Protein AF-A0A9W9YS75-F1 (afdb_monomer_lite)

InterPro domains:
  IPR037895 NudC domain-containing protein 1 [PTHR21664] (7-142)

Structure (mmCIF, N/CA/C/O backbone):
data_AF-A0A9W9YS75-F1
#
_entry.id   AF-A0A9W9YS75-F1
#
loop_
_atom_site.group_PDB
_atom_site.id
_atom_site.type_symbol
_atom_site.label_atom_id
_atom_site.label_alt_id
_atom_site.label_comp_id
_atom_site.label_asym_id
_atom_site.label_entity_id
_atom_site.label_seq_id
_atom_site.pdbx_PDB_ins_code
_atom_site.Cartn_x
_atom_site.Cartn_y
_atom_site.Cartn_z
_atom_site.occupancy
_atom_site.B_iso_or_equiv
_atom_site.auth_seq_id
_atom_site.auth_comp_id
_atom_site.auth_asym_id
_atom_site.auth_atom_id
_atom_site.pdbx_PDB_model_num
ATOM 1 N N . MET A 1 1 ? -6.766 59.247 21.281 1.00 36.81 1 MET A N 1
ATOM 2 C CA . MET A 1 1 ? -7.532 58.001 21.070 1.00 36.81 1 MET A CA 1
ATOM 3 C C . MET A 1 1 ? -7.092 57.424 19.741 1.00 36.81 1 MET A C 1
ATOM 5 O O . MET A 1 1 ? -7.354 58.043 18.723 1.00 36.81 1 MET A O 1
ATOM 9 N N . VAL A 1 2 ? -6.352 56.317 19.760 1.00 35.25 2 VAL A N 1
ATOM 10 C CA . VAL A 1 2 ? -6.064 55.507 18.571 1.00 35.25 2 VAL A CA 1
ATOM 11 C C . VAL A 1 2 ? -6.487 54.095 18.954 1.00 35.25 2 VAL A C 1
ATOM 13 O O . VAL A 1 2 ? -5.903 53.509 19.864 1.00 35.25 2 VAL A O 1
ATOM 16 N N . GLU A 1 3 ? -7.571 53.612 18.351 1.00 45.50 3 GLU A N 1
ATOM 17 C CA . GLU A 1 3 ? -8.022 52.227 18.484 1.00 45.50 3 GLU A CA 1
ATOM 18 C C . GLU A 1 3 ? -6.974 51.311 17.852 1.00 45.50 3 GLU A C 1
ATOM 20 O O . GLU A 1 3 ? -6.734 51.359 16.648 1.00 45.50 3 GLU A O 1
ATOM 25 N N . GLN A 1 4 ? -6.333 50.476 18.669 1.00 43.22 4 GLN A N 1
ATOM 26 C CA . GLN A 1 4 ? -5.579 49.336 18.162 1.00 43.22 4 GLN A CA 1
ATOM 27 C C . GLN A 1 4 ? -6.573 48.232 17.807 1.00 43.22 4 GLN A C 1
ATOM 29 O O . GLN A 1 4 ? -7.157 47.587 18.680 1.00 43.22 4 GLN A O 1
ATOM 34 N N . SER A 1 5 ? -6.757 48.018 16.507 1.00 49.72 5 SER A N 1
ATOM 35 C CA . SER A 1 5 ? -7.401 46.835 15.954 1.00 49.72 5 SER A CA 1
ATOM 36 C C . SER A 1 5 ? -6.658 45.585 16.435 1.00 49.72 5 SER A C 1
ATOM 38 O O . SER A 1 5 ? -5.498 45.353 16.101 1.00 49.72 5 SER A O 1
ATOM 40 N N . ARG A 1 6 ? -7.331 44.764 17.249 1.00 48.53 6 ARG A N 1
ATOM 41 C CA . ARG A 1 6 ? -6.864 43.420 17.611 1.00 48.53 6 ARG A CA 1
ATOM 42 C C . ARG A 1 6 ? -6.903 42.542 16.360 1.00 48.53 6 ARG A C 1
ATOM 44 O O . ARG A 1 6 ? -7.938 41.951 16.052 1.00 48.53 6 ARG A O 1
ATOM 51 N N . GLU A 1 7 ? -5.778 42.422 15.664 1.00 53.53 7 GLU A N 1
ATOM 52 C CA . GLU A 1 7 ? -5.549 41.288 14.772 1.00 53.53 7 GLU A CA 1
ATOM 53 C C . GLU A 1 7 ? -5.578 40.018 15.621 1.00 53.53 7 GLU A C 1
ATOM 55 O O . GLU A 1 7 ? -4.695 39.740 16.436 1.00 53.53 7 GLU A O 1
ATOM 60 N N . ARG A 1 8 ? -6.668 39.264 15.484 1.00 48.56 8 ARG A N 1
ATOM 61 C CA . ARG A 1 8 ? -6.850 37.981 16.146 1.00 48.56 8 ARG A CA 1
ATOM 62 C C . ARG A 1 8 ? -5.960 36.978 15.415 1.00 48.56 8 ARG A C 1
ATOM 64 O O . ARG A 1 8 ? -6.400 36.311 14.486 1.00 48.56 8 ARG A O 1
ATOM 71 N N . LYS A 1 9 ? -4.681 36.927 15.793 1.00 49.59 9 LYS A N 1
ATOM 72 C CA . LYS A 1 9 ? -3.738 35.919 15.308 1.00 49.59 9 LYS A CA 1
ATOM 73 C C . LYS A 1 9 ? -4.249 34.564 15.799 1.00 49.59 9 LYS A C 1
ATOM 75 O O . LYS A 1 9 ? -4.063 34.224 16.963 1.00 49.59 9 LYS A O 1
ATOM 80 N N . MET A 1 10 ? -4.983 33.849 14.947 1.00 47.12 10 MET A N 1
ATOM 81 C CA . MET A 1 10 ? -5.387 32.474 15.220 1.00 47.12 10 MET A CA 1
ATOM 82 C C . MET A 1 10 ? -4.113 31.635 15.213 1.00 47.12 10 MET A C 1
ATOM 84 O O . MET A 1 10 ? -3.587 31.283 14.161 1.00 47.12 10 MET A O 1
ATOM 88 N N . SER A 1 11 ? -3.550 31.412 16.395 1.00 49.22 11 SER A N 1
ATOM 89 C CA . SER A 1 11 ? -2.529 30.398 16.592 1.00 49.22 11 SER A CA 1
ATOM 90 C C . SER A 1 11 ? -3.247 29.056 16.599 1.00 49.22 11 SER A C 1
ATOM 92 O O . SER A 1 11 ? -3.812 28.679 17.624 1.00 49.22 11 SER A O 1
ATOM 94 N N . PHE A 1 12 ? -3.271 28.370 15.460 1.00 49.72 12 PHE A N 1
ATOM 95 C CA . PHE A 1 12 ? -3.632 26.957 15.443 1.00 49.72 12 PHE A CA 1
ATOM 96 C C . PHE A 1 12 ? -2.561 26.218 16.244 1.00 49.72 12 PHE A C 1
ATOM 98 O O . PHE A 1 12 ? -1.370 26.297 15.933 1.00 49.72 12 PHE A O 1
ATOM 105 N N . SER A 1 13 ? -2.971 25.623 17.361 1.00 55.59 13 SER A N 1
ATOM 106 C CA . SER A 1 13 ? -2.084 24.804 18.177 1.00 55.59 13 SER A CA 1
ATOM 107 C C . SER A 1 13 ? -1.847 23.500 17.429 1.00 55.59 13 SER A C 1
ATOM 109 O O . SER A 1 13 ? -2.808 22.870 16.999 1.00 55.59 13 SER A O 1
ATOM 11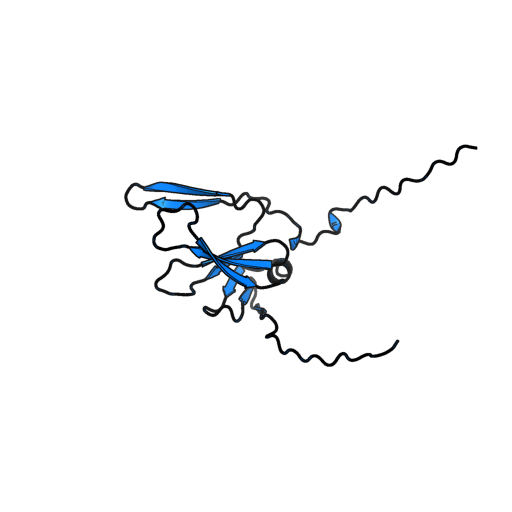1 N N . ASN A 1 14 ? -0.597 23.040 17.334 1.00 55.44 14 ASN A N 1
ATOM 112 C CA . ASN A 1 14 ? -0.306 21.716 16.771 1.00 55.44 14 ASN A CA 1
ATOM 113 C C . ASN A 1 14 ? -0.995 20.563 17.539 1.00 55.44 14 ASN A C 1
ATOM 115 O O . ASN A 1 14 ? -0.968 19.427 17.088 1.00 55.44 14 ASN A O 1
ATOM 119 N N . GLN A 1 15 ? -1.601 20.847 18.696 1.00 54.53 15 GLN A N 1
ATOM 120 C CA . GLN A 1 15 ? -2.391 19.902 19.487 1.00 54.53 15 GLN A CA 1
ATOM 121 C C . GLN A 1 15 ? -3.794 19.628 18.920 1.00 54.53 15 GLN A C 1
ATOM 123 O O . GLN A 1 15 ? -4.463 18.734 19.425 1.00 54.53 15 GLN A O 1
ATOM 128 N N . GLU A 1 16 ? -4.260 20.393 17.927 1.00 58.81 16 GLU A N 1
ATOM 129 C CA . GLU A 1 16 ? -5.559 20.167 17.269 1.00 58.81 16 GLU A CA 1
ATOM 130 C C . GLU A 1 16 ? -5.468 19.206 16.072 1.00 58.81 16 GLU A C 1
ATOM 132 O O . GLU A 1 16 ? -6.502 18.810 15.542 1.00 58.81 16 GLU A O 1
ATOM 137 N N . PHE A 1 17 ? -4.255 18.832 15.652 1.00 59.47 17 PHE A N 1
ATOM 138 C CA . PHE A 1 17 ? -4.030 17.907 14.544 1.00 59.47 17 PHE A CA 1
ATOM 139 C C . PHE A 1 17 ? -4.132 16.462 15.022 1.00 59.47 17 PHE A C 1
ATOM 141 O O . PHE A 1 17 ? -3.526 16.076 16.026 1.00 59.47 17 PHE A O 1
ATOM 148 N N . GLU A 1 18 ? -4.899 15.660 14.295 1.00 63.31 18 GLU A N 1
ATOM 149 C CA . GLU A 1 18 ? -4.987 14.234 14.564 1.00 63.31 18 GLU A CA 1
ATOM 150 C C . GLU A 1 18 ? -3.719 13.524 14.072 1.00 63.31 18 GLU A C 1
ATOM 152 O O . GLU A 1 18 ? -2.956 14.049 13.263 1.00 63.31 18 GLU A O 1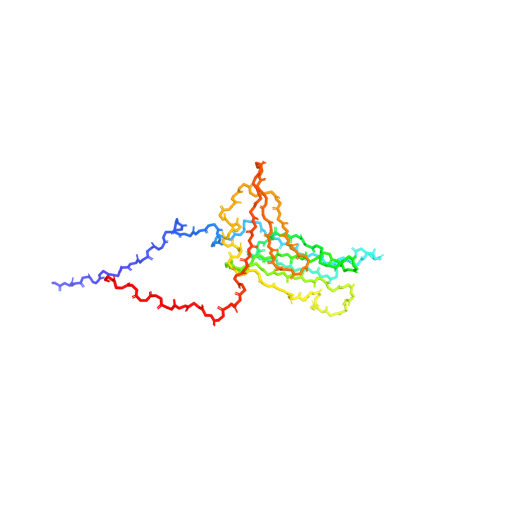
ATOM 157 N N . GLU A 1 19 ? -3.473 12.297 14.534 1.00 67.88 19 GLU A N 1
ATOM 158 C CA . GLU A 1 19 ? -2.308 11.512 14.096 1.00 67.88 19 GLU A CA 1
ATOM 159 C C . GLU A 1 19 ? -2.306 11.274 12.578 1.00 67.88 19 GLU A C 1
ATOM 161 O O . GLU A 1 19 ? -1.252 11.088 11.971 1.00 67.88 19 GLU A O 1
ATOM 166 N N . CYS A 1 20 ? -3.472 1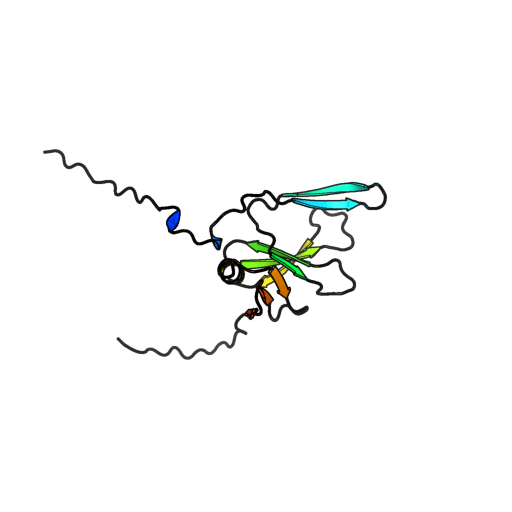1.348 11.928 1.00 63.31 20 CYS A N 1
ATOM 167 C CA . CYS A 1 20 ? -3.512 11.364 10.482 1.00 63.31 20 CYS A CA 1
ATOM 168 C C . CYS A 1 20 ? -2.879 12.657 9.907 1.00 63.31 20 CYS A C 1
ATOM 170 O O . CYS A 1 20 ? -2.104 12.610 8.958 1.00 63.31 20 CYS A O 1
ATOM 172 N N . ASP A 1 21 ? -3.064 13.825 10.490 1.00 66.81 21 ASP A N 1
ATOM 173 C CA . ASP A 1 21 ? -2.473 15.053 9.941 1.00 66.81 21 ASP A CA 1
ATOM 174 C C . ASP A 1 21 ? -0.950 15.144 10.155 1.00 66.81 21 ASP A C 1
ATOM 176 O O . ASP A 1 21 ? -0.272 15.977 9.547 1.00 66.81 21 ASP A O 1
ATOM 180 N N . ALA A 1 22 ? -0.396 14.278 11.009 1.00 69.56 22 ALA A N 1
ATOM 181 C CA . ALA A 1 22 ? 1.032 14.211 11.262 1.00 69.56 22 ALA A CA 1
ATOM 182 C C . ALA A 1 22 ? 1.806 13.651 10.057 1.00 69.56 22 ALA A C 1
ATOM 184 O O . ALA A 1 22 ? 1.444 12.643 9.440 1.00 69.56 22 ALA A O 1
ATOM 185 N N . PHE A 1 23 ? 2.930 14.297 9.754 1.00 68.88 23 PHE A N 1
ATOM 186 C CA . PHE A 1 23 ? 3.896 13.795 8.788 1.00 68.88 23 PHE A CA 1
ATOM 187 C C . PHE A 1 23 ? 4.728 12.659 9.402 1.00 68.88 23 PHE A C 1
ATOM 189 O O . PHE A 1 23 ? 5.122 12.774 10.564 1.00 68.88 23 PHE A O 1
ATOM 196 N N . PRO A 1 24 ? 5.039 11.589 8.645 1.00 71.44 24 PRO A N 1
ATOM 197 C CA . PRO A 1 24 ? 6.025 10.601 9.068 1.00 71.44 24 PRO A CA 1
ATOM 198 C C . PRO A 1 24 ? 7.352 11.279 9.438 1.00 71.44 24 PRO A C 1
ATOM 200 O O . PRO A 1 24 ? 7.822 12.155 8.711 1.00 71.44 24 PRO A O 1
ATOM 203 N N . GLU A 1 25 ? 7.956 10.874 10.559 1.00 71.38 25 GLU A N 1
ATOM 204 C CA . GLU A 1 25 ? 9.280 11.370 10.970 1.00 71.38 25 GLU A CA 1
ATOM 205 C C . GLU A 1 25 ? 10.391 10.848 10.040 1.00 71.38 25 GLU A C 1
ATOM 207 O O . GLU A 1 25 ? 11.374 11.546 9.782 1.00 71.38 25 GLU A O 1
ATOM 212 N N . ASP A 1 26 ? 10.194 9.645 9.492 1.00 78.12 26 ASP A N 1
ATOM 213 C CA . ASP A 1 26 ? 11.110 8.989 8.566 1.00 78.12 26 ASP A CA 1
ATOM 214 C C . ASP A 1 26 ? 10.744 9.262 7.102 1.00 78.12 26 ASP A C 1
ATOM 216 O O . ASP A 1 26 ? 9.580 9.226 6.700 1.00 78.12 26 ASP A O 1
ATOM 220 N N . ILE A 1 27 ? 11.766 9.470 6.267 1.00 83.00 27 ILE A N 1
ATOM 221 C CA . ILE A 1 27 ? 11.593 9.552 4.814 1.00 83.00 27 ILE A CA 1
ATOM 222 C C . ILE A 1 27 ? 11.711 8.149 4.225 1.00 83.00 27 ILE A C 1
ATOM 224 O O . ILE A 1 27 ? 12.806 7.587 4.121 1.00 83.00 27 ILE A O 1
ATOM 228 N N . GLU A 1 28 ? 10.585 7.612 3.774 1.00 88.75 28 GLU A N 1
ATOM 229 C CA . GLU A 1 28 ? 10.532 6.316 3.111 1.00 88.75 28 GLU A CA 1
ATOM 230 C C . GLU A 1 28 ? 10.816 6.441 1.606 1.00 88.75 28 GLU A C 1
ATOM 232 O O . GLU A 1 28 ? 10.417 7.396 0.929 1.00 88.75 28 GLU A O 1
ATOM 237 N N . TYR A 1 29 ? 11.509 5.442 1.060 1.00 91.12 29 TYR A N 1
ATOM 238 C CA . TYR A 1 29 ? 11.812 5.351 -0.364 1.00 91.12 29 TYR A CA 1
ATOM 239 C C . TYR A 1 29 ? 11.414 3.987 -0.909 1.00 91.12 29 TYR A C 1
ATOM 241 O O . TYR A 1 29 ? 11.690 2.957 -0.296 1.00 91.12 29 TYR A O 1
ATOM 249 N N . ILE A 1 30 ? 10.862 3.979 -2.120 1.00 91.31 30 ILE A N 1
ATOM 250 C CA . ILE A 1 30 ? 10.673 2.760 -2.900 1.00 91.31 30 ILE A CA 1
ATOM 251 C C . ILE A 1 30 ? 11.777 2.675 -3.948 1.00 91.31 30 ILE A C 1
ATOM 253 O O . ILE A 1 30 ? 11.995 3.610 -4.725 1.00 91.31 30 ILE A O 1
ATOM 257 N N . PHE A 1 31 ? 12.446 1.527 -3.993 1.00 90.94 31 PHE A N 1
ATOM 258 C CA . PHE A 1 31 ? 13.468 1.219 -4.984 1.00 90.94 31 PHE A CA 1
ATOM 259 C C . PHE A 1 31 ? 12.997 0.098 -5.904 1.00 90.94 31 PHE A C 1
ATOM 261 O O . PHE A 1 31 ? 12.441 -0.901 -5.447 1.00 90.94 31 PHE A O 1
ATOM 268 N N . ARG A 1 32 ? 13.280 0.235 -7.202 1.00 88.00 32 ARG A N 1
ATOM 269 C CA . ARG A 1 32 ? 13.174 -0.865 -8.165 1.00 88.00 32 ARG A CA 1
ATOM 270 C C . ARG A 1 32 ? 14.571 -1.318 -8.557 1.00 88.00 32 ARG A C 1
ATOM 272 O O . ARG A 1 32 ? 15.331 -0.544 -9.138 1.00 88.00 32 ARG A O 1
ATOM 279 N N . LEU A 1 33 ? 14.873 -2.577 -8.274 1.00 88.31 33 LEU A N 1
ATOM 280 C CA . LEU A 1 33 ? 16.160 -3.197 -8.569 1.00 88.31 33 LEU A CA 1
ATOM 281 C C . LEU A 1 33 ? 16.042 -4.067 -9.823 1.00 88.31 33 LEU A C 1
ATOM 283 O O . LEU A 1 33 ? 15.099 -4.853 -9.939 1.00 88.31 33 LEU A O 1
ATOM 287 N N . ASP A 1 34 ? 16.989 -3.940 -10.748 1.00 86.38 34 ASP A N 1
ATOM 288 C CA . ASP A 1 34 ? 17.207 -4.959 -11.773 1.00 86.38 34 ASP A CA 1
ATOM 289 C C . ASP A 1 34 ? 18.030 -6.092 -11.151 1.00 86.38 34 ASP A C 1
ATOM 291 O O . ASP A 1 34 ? 19.151 -5.913 -10.682 1.00 86.38 34 ASP A O 1
ATOM 295 N N . VAL A 1 35 ? 17.434 -7.282 -11.103 1.00 85.88 35 VAL A N 1
ATOM 296 C CA . VAL A 1 35 ? 18.015 -8.453 -10.437 1.00 85.88 35 VAL A CA 1
ATOM 297 C C . VAL A 1 35 ? 19.233 -9.000 -11.190 1.00 85.88 35 VAL A C 1
ATOM 299 O O . VAL A 1 35 ? 20.082 -9.647 -10.581 1.00 85.88 35 VAL A O 1
ATOM 302 N N . LYS A 1 36 ? 19.347 -8.764 -12.504 1.00 90.44 36 LYS A N 1
ATOM 303 C CA . LYS A 1 36 ? 20.436 -9.316 -13.323 1.00 90.44 36 LYS A CA 1
ATOM 304 C C . LYS A 1 36 ? 21.754 -8.595 -13.085 1.00 90.44 36 LYS A C 1
ATOM 306 O O . LYS A 1 36 ? 22.791 -9.250 -13.036 1.00 90.44 36 LYS A O 1
ATOM 311 N N . ASN A 1 37 ? 21.718 -7.269 -12.981 1.00 92.31 37 ASN A N 1
ATOM 312 C CA . ASN A 1 37 ? 22.910 -6.438 -12.798 1.00 92.31 37 ASN A CA 1
ATOM 313 C C . ASN A 1 37 ? 23.021 -5.838 -11.382 1.00 92.31 37 ASN A C 1
ATOM 315 O O . ASN A 1 37 ? 24.080 -5.326 -11.031 1.00 92.31 37 ASN A O 1
ATOM 319 N N . GLY A 1 38 ? 21.971 -5.933 -10.559 1.00 89.88 38 GLY A N 1
ATOM 320 C CA . GLY A 1 38 ? 21.928 -5.385 -9.202 1.00 89.88 38 GLY A CA 1
ATOM 321 C C . GLY A 1 38 ? 21.718 -3.870 -9.146 1.00 89.88 38 GLY A C 1
ATOM 322 O O . GLY A 1 38 ? 21.876 -3.274 -8.080 1.00 89.88 38 GLY A O 1
ATOM 323 N N . GLU A 1 39 ? 21.386 -3.225 -10.265 1.00 92.12 39 GLU A N 1
ATOM 324 C CA . GLU A 1 39 ? 21.279 -1.770 -10.336 1.00 92.12 39 GLU A CA 1
ATOM 325 C C . GLU A 1 39 ? 19.912 -1.258 -9.871 1.00 92.12 39 GLU A C 1
ATOM 32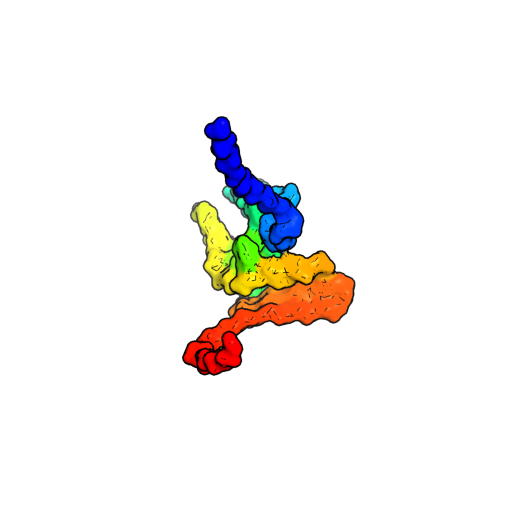7 O O . GLU A 1 39 ? 18.858 -1.850 -10.122 1.00 92.12 39 GLU A O 1
ATOM 332 N N . VAL A 1 40 ? 19.921 -0.090 -9.224 1.00 90.62 40 VAL A N 1
ATOM 333 C CA . VAL A 1 40 ? 18.701 0.668 -8.935 1.00 90.62 40 VAL A CA 1
ATOM 334 C C . VAL A 1 40 ? 18.236 1.331 -10.226 1.00 90.62 40 VAL A C 1
ATOM 336 O O . VAL A 1 40 ? 18.809 2.321 -10.670 1.00 90.62 40 VAL A O 1
ATOM 339 N N . THR A 1 41 ? 17.163 0.806 -10.807 1.00 87.56 41 THR A N 1
ATOM 340 C CA . THR A 1 41 ? 16.547 1.380 -12.012 1.00 87.56 41 THR A CA 1
ATOM 341 C C . THR A 1 41 ? 15.669 2.583 -11.689 1.00 87.56 41 THR A C 1
ATOM 343 O O . THR A 1 41 ? 15.552 3.493 -12.500 1.00 87.56 41 THR A O 1
ATOM 346 N N . HIS A 1 42 ? 15.038 2.594 -10.510 1.00 87.31 42 HIS A N 1
ATOM 347 C CA . HIS A 1 42 ? 14.155 3.674 -10.079 1.00 87.31 42 HIS A CA 1
ATOM 348 C C . HIS A 1 42 ? 14.236 3.874 -8.569 1.00 87.31 42 HIS A C 1
ATOM 350 O O . HIS A 1 42 ? 14.329 2.908 -7.808 1.00 87.31 42 HIS A O 1
ATOM 356 N N . LYS A 1 43 ? 14.141 5.137 -8.150 1.00 90.31 43 LYS A N 1
ATOM 357 C CA . LYS A 1 43 ? 14.070 5.567 -6.755 1.00 90.31 43 LYS A CA 1
ATOM 358 C C . LYS A 1 43 ? 12.948 6.587 -6.626 1.00 90.31 43 LYS A C 1
ATOM 360 O O . LYS A 1 43 ? 12.991 7.623 -7.283 1.00 90.31 43 LYS A O 1
ATOM 365 N N . VAL A 1 44 ? 11.974 6.307 -5.767 1.00 89.81 44 VAL A N 1
ATOM 366 C CA . VAL A 1 44 ? 10.851 7.210 -5.497 1.00 89.81 44 VAL A CA 1
ATOM 367 C C . VAL A 1 44 ? 10.826 7.536 -4.014 1.00 89.81 44 VAL A C 1
ATOM 369 O O . VAL A 1 44 ? 10.875 6.634 -3.186 1.00 89.81 44 VAL A O 1
ATOM 372 N N . CYS A 1 45 ? 10.786 8.827 -3.692 1.00 90.88 45 CYS A N 1
ATOM 373 C CA . CYS A 1 45 ? 10.565 9.311 -2.334 1.00 90.88 45 CYS A CA 1
ATOM 374 C C . CYS A 1 45 ? 9.063 9.293 -2.055 1.00 90.88 45 CYS A C 1
ATOM 376 O O . CYS A 1 45 ? 8.302 9.864 -2.838 1.00 90.88 45 CYS A O 1
ATOM 378 N N . LEU A 1 46 ? 8.642 8.666 -0.958 1.00 89.75 46 LEU A N 1
ATOM 379 C CA . LEU A 1 46 ? 7.252 8.735 -0.509 1.00 89.75 46 LEU A CA 1
ATOM 380 C C . LEU A 1 46 ? 6.934 10.047 0.207 1.00 89.75 46 LEU A C 1
ATOM 382 O O . LEU A 1 46 ? 5.765 10.338 0.433 1.00 89.75 46 LEU A O 1
ATOM 386 N N . ALA A 1 47 ? 7.951 10.863 0.497 1.00 86.56 47 ALA A N 1
ATOM 387 C CA . ALA A 1 47 ? 7.814 12.111 1.233 1.00 86.56 47 ALA A CA 1
ATOM 388 C C . ALA A 1 47 ? 6.983 11.878 2.506 1.00 86.56 47 ALA A C 1
ATOM 390 O O . ALA A 1 47 ? 7.400 11.123 3.375 1.00 86.56 47 ALA A O 1
ATOM 391 N N . SER A 1 48 ? 5.805 12.487 2.586 1.00 82.69 48 SER A N 1
ATOM 392 C CA . SER A 1 48 ? 4.877 12.396 3.709 1.00 82.69 48 SER A CA 1
ATOM 393 C C . SER A 1 48 ? 3.881 11.230 3.653 1.00 82.69 48 SER A C 1
ATOM 395 O O . SER A 1 48 ? 3.029 11.112 4.532 1.00 82.69 48 SER A O 1
ATOM 397 N N . HIS A 1 49 ? 3.907 10.405 2.608 1.00 89.25 49 HIS A N 1
ATOM 398 C CA . HIS A 1 49 ? 2.933 9.331 2.420 1.00 89.25 49 HIS A CA 1
ATOM 399 C C . HIS A 1 49 ? 3.350 8.077 3.187 1.00 89.25 49 HIS A C 1
ATOM 401 O O . HIS A 1 49 ? 4.246 7.354 2.763 1.00 89.25 49 HIS A O 1
ATOM 407 N N . GLN A 1 50 ? 2.672 7.805 4.302 1.00 90.00 50 GLN A N 1
ATOM 408 C CA . GLN A 1 50 ? 2.959 6.652 5.157 1.00 90.00 50 GLN A CA 1
ATOM 409 C C . GLN A 1 50 ? 2.659 5.319 4.451 1.00 90.00 50 GLN A C 1
ATOM 411 O O . GLN A 1 50 ? 1.570 5.138 3.893 1.00 90.00 50 GLN A O 1
ATOM 416 N N . TRP A 1 51 ? 3.566 4.346 4.552 1.00 91.50 51 TRP A N 1
ATOM 417 C CA . TRP A 1 51 ? 3.282 2.960 4.180 1.00 91.50 51 TRP A CA 1
ATOM 418 C C . TRP A 1 51 ? 2.279 2.300 5.136 1.00 91.50 51 TRP A C 1
ATOM 420 O O . TRP A 1 51 ? 2.513 2.198 6.341 1.00 91.50 51 TRP A O 1
ATOM 430 N N . ILE A 1 52 ? 1.157 1.801 4.612 1.00 92.44 52 ILE A N 1
ATOM 431 C CA . ILE A 1 52 ? 0.113 1.176 5.438 1.00 92.44 52 ILE A CA 1
ATOM 432 C C . ILE A 1 52 ? 0.262 -0.348 5.454 1.00 92.44 52 ILE A C 1
ATOM 434 O O . ILE A 1 52 ? 0.351 -0.942 6.531 1.00 92.44 52 ILE A O 1
ATOM 438 N N . PHE A 1 53 ? 0.265 -0.992 4.281 1.00 95.38 53 PHE A N 1
ATOM 439 C CA . PHE A 1 53 ? 0.396 -2.449 4.148 1.00 95.38 53 PHE A CA 1
ATOM 440 C C . PHE A 1 53 ? 0.735 -2.912 2.730 1.00 95.38 53 PHE A C 1
ATOM 442 O O . PHE A 1 53 ? 0.621 -2.161 1.767 1.00 95.38 53 PHE A O 1
ATOM 449 N N . ASN A 1 54 ? 1.071 -4.200 2.617 1.00 96.19 54 ASN A N 1
ATOM 450 C CA . ASN A 1 54 ? 1.122 -4.945 1.360 1.00 96.19 54 ASN A CA 1
ATOM 451 C C . ASN A 1 54 ? -0.106 -5.853 1.212 1.00 96.19 54 ASN A C 1
ATOM 453 O O . ASN A 1 54 ? -0.604 -6.391 2.204 1.00 96.19 54 ASN A O 1
ATOM 457 N N . ALA A 1 55 ? -0.561 -6.067 -0.020 1.00 96.31 55 ALA A N 1
ATOM 458 C CA . ALA A 1 55 ? -1.672 -6.959 -0.334 1.00 96.31 55 ALA A CA 1
ATOM 459 C C . ALA A 1 55 ? -1.356 -7.840 -1.551 1.00 96.31 55 ALA A C 1
ATOM 461 O O . ALA A 1 55 ? -0.907 -7.359 -2.590 1.00 96.31 55 ALA A O 1
ATOM 462 N N . SER A 1 56 ? -1.606 -9.145 -1.429 1.00 95.25 56 SER A N 1
ATOM 463 C CA . SER A 1 56 ? -1.555 -10.074 -2.562 1.00 95.25 56 SER A CA 1
ATOM 464 C C . SER A 1 56 ? -2.954 -10.176 -3.162 1.00 95.25 56 SER A C 1
ATOM 466 O O . SER A 1 56 ? -3.828 -10.831 -2.599 1.00 95.25 56 SER A O 1
ATOM 468 N N . LEU A 1 57 ? -3.171 -9.462 -4.266 1.00 95.31 57 LEU A N 1
ATOM 469 C CA . LEU A 1 57 ? -4.465 -9.416 -4.958 1.00 95.31 57 LEU A CA 1
ATOM 470 C C . LEU A 1 57 ? -4.545 -10.461 -6.072 1.00 95.31 57 LEU A C 1
ATOM 472 O O . LEU A 1 57 ? -5.579 -11.087 -6.278 1.00 95.31 57 LEU A O 1
ATOM 476 N N . ASP A 1 58 ? -3.423 -10.672 -6.755 1.00 93.44 58 ASP A N 1
ATOM 477 C CA . ASP A 1 58 ? -3.240 -11.682 -7.787 1.00 93.44 58 ASP A CA 1
ATOM 478 C C . ASP A 1 58 ? -1.911 -12.412 -7.516 1.00 93.44 58 ASP A C 1
ATOM 480 O O . ASP A 1 58 ? -0.865 -11.757 -7.469 1.00 93.44 58 ASP A O 1
ATOM 484 N N . PRO A 1 59 ? -1.910 -13.746 -7.336 1.00 92.00 59 PRO A N 1
ATOM 485 C CA . PRO A 1 59 ? -0.687 -14.521 -7.115 1.00 92.00 59 PRO A CA 1
ATOM 486 C C . PRO A 1 59 ? 0.338 -14.452 -8.259 1.00 92.00 59 PRO A C 1
ATOM 488 O O . PRO A 1 59 ? 1.497 -14.808 -8.055 1.00 92.00 59 PRO A O 1
ATOM 491 N N . SER A 1 60 ? -0.073 -14.044 -9.464 1.00 91.94 60 SER A N 1
ATOM 492 C CA . SER A 1 60 ? 0.798 -13.900 -10.637 1.00 91.94 60 SER A CA 1
ATOM 493 C C . SER A 1 60 ? 1.509 -12.545 -10.718 1.00 91.94 60 SER A C 1
ATOM 495 O O . SER A 1 60 ? 2.418 -12.373 -11.535 1.00 91.94 60 SER A O 1
ATOM 497 N N . LEU A 1 61 ? 1.121 -11.587 -9.873 1.00 91.00 61 LEU A N 1
ATOM 498 C CA . LEU A 1 61 ? 1.676 -10.239 -9.839 1.00 91.00 61 LEU A CA 1
ATOM 499 C C . LEU A 1 61 ? 2.491 -10.008 -8.556 1.00 91.00 61 LEU A C 1
ATOM 501 O O . LEU A 1 61 ? 2.263 -10.663 -7.536 1.00 91.00 61 LEU A O 1
ATOM 505 N N . PRO A 1 62 ? 3.436 -9.048 -8.560 1.00 91.31 62 PRO A N 1
ATOM 506 C CA . PRO A 1 62 ? 4.042 -8.576 -7.321 1.00 91.31 62 PRO A CA 1
ATOM 507 C C . PRO A 1 62 ? 2.966 -8.072 -6.344 1.00 91.31 62 PRO A C 1
ATOM 509 O O . PRO A 1 62 ? 1.957 -7.530 -6.805 1.00 91.31 62 PRO A O 1
ATOM 512 N N . PRO A 1 63 ? 3.173 -8.177 -5.018 1.00 94.62 63 PRO A N 1
ATOM 513 C CA . PRO A 1 63 ? 2.246 -7.607 -4.048 1.00 94.62 63 PRO A CA 1
ATOM 514 C C . PRO A 1 63 ? 1.970 -6.127 -4.332 1.00 94.62 63 PRO A C 1
ATOM 516 O O . PRO A 1 63 ? 2.894 -5.347 -4.580 1.00 94.62 63 PRO A O 1
ATOM 519 N N . ALA A 1 64 ? 0.696 -5.751 -4.283 1.00 96.38 64 ALA A N 1
ATOM 520 C CA . ALA A 1 64 ? 0.296 -4.358 -4.252 1.00 96.38 64 ALA A CA 1
ATOM 521 C C . ALA A 1 64 ? 0.724 -3.738 -2.918 1.00 96.38 64 ALA A C 1
ATOM 523 O O . ALA A 1 64 ? 0.791 -4.424 -1.894 1.00 96.38 64 ALA A O 1
ATOM 524 N N . PHE A 1 65 ? 0.973 -2.436 -2.922 1.00 95.75 65 PHE A N 1
ATOM 525 C CA . PHE A 1 65 ? 1.301 -1.685 -1.719 1.00 95.75 65 PHE A CA 1
ATOM 526 C C . PHE A 1 65 ? 0.294 -0.562 -1.506 1.00 95.75 65 PHE A C 1
ATOM 528 O O . PHE A 1 65 ? -0.183 0.064 -2.453 1.00 95.75 65 PHE A O 1
ATOM 535 N N . CYS A 1 66 ? -0.057 -0.338 -0.247 1.00 96.75 66 CYS A N 1
ATOM 536 C CA . CYS A 1 66 ? -1.022 0.661 0.163 1.00 96.75 66 CYS A CA 1
ATOM 537 C C . CYS A 1 66 ? -0.295 1.800 0.869 1.00 96.75 66 CYS A C 1
ATOM 539 O O . CYS A 1 66 ? 0.345 1.574 1.898 1.00 96.75 66 CYS A O 1
ATOM 541 N N . ILE A 1 67 ? -0.425 3.012 0.337 1.00 94.88 67 ILE A N 1
ATOM 542 C CA . ILE A 1 67 ? 0.108 4.229 0.954 1.00 94.88 67 ILE A CA 1
ATOM 543 C C . ILE A 1 67 ? -1.026 5.118 1.422 1.00 94.88 67 ILE A C 1
ATOM 545 O O . ILE A 1 67 ? -2.107 5.157 0.829 1.00 94.88 67 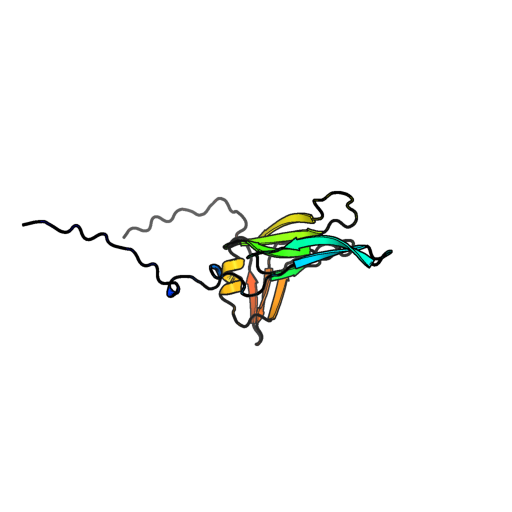ILE A O 1
ATOM 549 N N . ARG A 1 68 ? -0.761 5.859 2.486 1.00 92.06 68 ARG A N 1
ATOM 550 C CA . ARG A 1 68 ? -1.679 6.856 2.993 1.00 92.06 68 ARG A CA 1
ATOM 551 C C . ARG A 1 68 ? -1.562 8.144 2.189 1.00 92.06 68 ARG A C 1
ATOM 553 O O . ARG A 1 68 ? -0.466 8.666 1.976 1.00 92.06 68 ARG A O 1
ATOM 560 N N . HIS A 1 69 ? -2.702 8.672 1.773 1.00 90.62 69 HIS A N 1
ATOM 561 C CA . HIS A 1 69 ? -2.796 9.964 1.117 1.00 90.62 69 HIS A CA 1
ATOM 562 C C . HIS A 1 69 ? -3.904 10.763 1.795 1.00 90.62 69 HIS A C 1
ATOM 564 O O . HIS A 1 69 ? -5.082 10.530 1.534 1.00 90.62 69 HIS A O 1
ATOM 570 N N . ASP A 1 70 ? -3.512 11.693 2.667 1.00 88.00 70 ASP A N 1
ATOM 571 C CA . ASP A 1 70 ? -4.448 12.435 3.515 1.00 88.00 70 ASP A CA 1
ATOM 572 C C . ASP A 1 70 ? -5.310 11.466 4.361 1.00 88.00 70 ASP A C 1
ATOM 574 O O . ASP A 1 70 ? -4.769 10.559 5.009 1.00 88.00 70 ASP A O 1
ATOM 578 N N . VAL A 1 71 ? -6.634 11.599 4.361 1.00 90.50 71 VAL A N 1
ATOM 579 C CA . VAL A 1 71 ? -7.542 10.709 5.101 1.00 90.50 71 VAL A CA 1
ATOM 580 C C . VAL A 1 71 ? -7.715 9.333 4.446 1.00 90.50 71 VAL A C 1
ATOM 582 O O . VAL A 1 71 ? -8.197 8.400 5.092 1.00 90.50 71 VAL A O 1
ATOM 585 N N . ASP A 1 72 ? -7.286 9.168 3.195 1.00 94.62 72 ASP A N 1
ATOM 586 C CA . ASP A 1 72 ? -7.512 7.967 2.395 1.00 94.62 72 ASP A CA 1
ATOM 587 C C . ASP A 1 72 ? -6.297 7.032 2.362 1.00 94.62 72 ASP A C 1
ATOM 589 O O . ASP A 1 72 ? -5.153 7.397 2.652 1.00 94.62 72 ASP A O 1
ATOM 593 N N . ALA A 1 73 ? -6.553 5.788 1.964 1.00 95.69 73 ALA A N 1
ATOM 594 C CA . ALA A 1 73 ? -5.529 4.787 1.708 1.00 95.69 73 ALA A CA 1
ATOM 595 C C . ALA A 1 73 ? -5.605 4.332 0.244 1.00 95.69 73 ALA A C 1
ATOM 597 O O . ALA A 1 73 ? -6.616 3.780 -0.194 1.00 95.69 73 ALA A O 1
ATOM 598 N N . LEU A 1 74 ? -4.540 4.581 -0.518 1.00 96.88 74 LEU A N 1
ATOM 599 C CA . LEU A 1 74 ? -4.466 4.300 -1.951 1.00 96.88 74 LEU A CA 1
ATOM 600 C C . LEU A 1 74 ? -3.644 3.042 -2.188 1.00 96.88 74 LEU A C 1
ATOM 602 O O . LEU A 1 74 ? -2.507 2.932 -1.724 1.00 96.88 74 LEU A O 1
ATOM 606 N N . LEU A 1 75 ? -4.208 2.127 -2.967 1.00 97.31 75 LEU A N 1
ATOM 607 C CA . LEU A 1 75 ? -3.595 0.863 -3.327 1.00 97.31 75 LEU A CA 1
ATOM 608 C C . LEU A 1 75 ? -2.968 0.959 -4.719 1.00 97.31 75 LEU A C 1
ATOM 610 O O . LEU A 1 75 ? -3.619 1.332 -5.702 1.00 97.31 75 LEU A O 1
ATOM 614 N N . TRP A 1 76 ? -1.691 0.602 -4.799 1.00 96.12 76 TRP A N 1
ATOM 615 C CA . TRP A 1 76 ? -0.880 0.676 -6.006 1.00 96.12 76 TRP A CA 1
ATOM 616 C C . TRP A 1 76 ? -0.364 -0.708 -6.376 1.00 96.12 76 TRP A C 1
ATOM 618 O O . TRP A 1 76 ? 0.214 -1.414 -5.553 1.00 96.12 76 TRP A O 1
ATOM 628 N N . GLN A 1 77 ? -0.545 -1.081 -7.639 1.00 95.31 77 GLN A N 1
ATOM 629 C CA . GLN A 1 77 ? -0.064 -2.337 -8.200 1.00 95.31 77 GLN A CA 1
ATOM 630 C C . GLN A 1 77 ? 1.228 -2.090 -8.985 1.00 95.31 77 GLN A C 1
ATOM 632 O O . GLN A 1 77 ? 1.188 -1.396 -10.009 1.00 95.31 77 GLN A O 1
ATOM 637 N N . PRO A 1 78 ? 2.374 -2.655 -8.565 1.00 92.44 78 PRO A N 1
ATOM 638 C CA . PRO A 1 78 ? 3.572 -2.688 -9.392 1.00 92.44 78 PRO A CA 1
ATOM 639 C C . PRO A 1 78 ? 3.315 -3.421 -10.709 1.00 92.44 78 PRO A C 1
ATOM 641 O O . PRO A 1 78 ? 2.683 -4.481 -10.736 1.00 92.44 78 PRO A O 1
ATOM 644 N N . LYS A 1 79 ? 3.845 -2.879 -11.806 1.00 86.25 79 LYS A N 1
ATOM 645 C CA . LYS A 1 79 ? 3.847 -3.549 -13.108 1.00 86.25 79 LYS A CA 1
ATOM 646 C C . LYS A 1 79 ? 4.963 -4.591 -13.124 1.00 86.25 79 LYS A C 1
ATOM 648 O O . LYS A 1 79 ? 6.111 -4.268 -12.836 1.00 86.25 79 LYS A O 1
ATOM 653 N N . ALA A 1 80 ? 4.644 -5.824 -13.515 1.00 71.19 80 ALA A N 1
ATOM 654 C CA . ALA A 1 80 ? 5.636 -6.900 -13.603 1.00 71.19 80 ALA A CA 1
ATOM 655 C C . ALA A 1 80 ? 6.752 -6.596 -14.625 1.00 71.19 80 ALA A C 1
ATOM 657 O O . ALA A 1 80 ? 7.911 -6.936 -14.405 1.00 71.19 80 ALA A O 1
ATOM 658 N N . HIS A 1 81 ? 6.410 -5.918 -15.726 1.00 70.19 81 HIS A N 1
ATOM 659 C CA . HIS A 1 81 ? 7.342 -5.559 -16.792 1.00 70.19 81 HIS A CA 1
ATOM 660 C C . HIS A 1 81 ? 7.032 -4.142 -17.292 1.00 70.19 81 HIS A C 1
ATOM 662 O O . HIS A 1 81 ? 6.048 -3.930 -17.999 1.00 70.19 81 HIS A O 1
ATOM 668 N N . SER A 1 82 ? 7.857 -3.159 -16.935 1.00 65.06 82 SER A N 1
ATOM 669 C CA . SER A 1 82 ? 7.795 -1.817 -17.526 1.00 65.06 82 SER A CA 1
ATOM 670 C C . SER A 1 82 ? 9.188 -1.291 -17.850 1.00 65.06 82 SER A C 1
ATOM 672 O O . SER A 1 82 ? 10.091 -1.364 -17.017 1.00 65.06 82 SER A O 1
ATOM 674 N N . ASN A 1 83 ? 9.326 -0.725 -19.050 1.00 65.25 83 ASN A N 1
ATOM 675 C CA . ASN A 1 83 ? 10.459 0.120 -19.455 1.00 65.25 83 ASN A CA 1
ATOM 676 C C . ASN A 1 83 ? 10.104 1.618 -19.370 1.00 65.25 83 ASN A C 1
ATOM 678 O O . ASN A 1 83 ? 10.879 2.458 -19.807 1.00 65.25 83 ASN A O 1
ATOM 682 N N . SER A 1 84 ? 8.906 1.948 -18.875 1.00 67.75 84 SER A N 1
ATOM 683 C CA . SER A 1 84 ? 8.429 3.320 -18.687 1.00 67.75 84 SER A CA 1
ATOM 684 C C . SER A 1 84 ? 8.664 3.796 -17.259 1.00 67.75 84 SER A C 1
ATOM 686 O O . SER A 1 84 ? 8.502 2.995 -16.340 1.00 67.75 84 SER A O 1
ATOM 688 N N . ASP A 1 85 ? 8.824 5.105 -17.076 1.00 64.88 85 ASP A N 1
ATOM 689 C CA . ASP A 1 85 ? 8.972 5.749 -15.761 1.00 64.88 85 ASP A CA 1
ATOM 690 C C . ASP A 1 85 ? 7.804 5.452 -14.793 1.00 64.88 85 ASP A C 1
ATOM 692 O O . ASP A 1 85 ? 7.987 5.355 -13.579 1.00 64.88 85 ASP A O 1
ATOM 696 N N . ALA A 1 86 ? 6.586 5.247 -15.316 1.00 70.00 86 ALA A N 1
ATOM 697 C CA . ALA A 1 86 ? 5.409 4.882 -14.523 1.00 70.00 86 ALA A CA 1
ATOM 698 C C . ALA A 1 86 ? 5.363 3.367 -14.228 1.00 70.00 86 ALA A C 1
ATOM 700 O O . ALA A 1 86 ? 4.744 2.587 -14.965 1.00 70.00 86 ALA A O 1
ATOM 701 N N . ASN A 1 87 ? 6.007 2.958 -13.132 1.00 83.75 87 ASN A N 1
ATOM 702 C CA . ASN A 1 87 ? 6.221 1.551 -12.748 1.00 83.75 87 ASN A CA 1
ATOM 703 C C . ASN A 1 87 ? 5.080 0.883 -11.976 1.00 83.75 87 ASN A C 1
ATOM 705 O O . ASN A 1 87 ? 5.137 -0.313 -11.694 1.00 83.75 87 ASN A O 1
ATOM 709 N N . TRP A 1 88 ? 4.035 1.629 -11.648 1.00 90.12 88 TRP A N 1
ATOM 710 C CA . TRP A 1 88 ? 2.874 1.133 -10.921 1.00 90.12 88 TRP A CA 1
ATOM 711 C C . TRP A 1 88 ? 1.611 1.855 -11.363 1.00 90.12 88 TRP A C 1
ATOM 713 O O . TRP A 1 88 ? 1.662 2.927 -11.972 1.00 90.12 88 TRP A O 1
ATOM 723 N N . THR A 1 89 ? 0.471 1.245 -11.069 1.00 92.81 89 THR A N 1
ATOM 724 C CA . THR A 1 89 ? -0.858 1.783 -11.354 1.00 92.81 89 THR A CA 1
ATOM 725 C C . THR A 1 89 ? -1.662 1.868 -10.073 1.00 92.81 89 THR A C 1
ATOM 727 O O . THR A 1 89 ? -1.698 0.907 -9.308 1.00 92.81 89 THR A O 1
ATOM 730 N N . HIS A 1 90 ? -2.331 2.996 -9.859 1.00 95.19 90 HIS A N 1
ATOM 731 C CA . HIS A 1 90 ? -3.363 3.095 -8.837 1.00 95.19 90 HIS A CA 1
ATOM 732 C C . HIS A 1 90 ? -4.529 2.180 -9.225 1.00 95.19 90 HIS A C 1
ATOM 734 O O . HIS A 1 90 ? -5.017 2.265 -10.353 1.00 95.19 90 HIS A O 1
ATOM 740 N N . ILE A 1 91 ? -4.934 1.291 -8.320 1.00 96.50 91 ILE A N 1
ATOM 741 C CA . ILE A 1 91 ? -5.958 0.267 -8.585 1.00 96.50 91 ILE A CA 1
ATOM 742 C C . ILE A 1 91 ? -7.169 0.360 -7.658 1.00 96.50 91 ILE A C 1
ATOM 744 O O . ILE A 1 91 ? -8.198 -0.239 -7.958 1.00 96.50 91 ILE A O 1
ATOM 748 N N . GLY A 1 92 ? -7.086 1.124 -6.570 1.00 96.12 92 GLY A N 1
ATOM 749 C CA . GLY A 1 92 ? -8.211 1.290 -5.662 1.00 96.12 92 GLY A CA 1
ATOM 750 C C . GLY A 1 92 ? -7.918 2.230 -4.504 1.00 96.12 92 GLY A C 1
ATOM 751 O O . GLY A 1 92 ? -6.766 2.465 -4.142 1.00 96.12 92 GLY A O 1
ATOM 752 N N . THR A 1 93 ? -8.990 2.741 -3.907 1.00 97.00 93 THR A N 1
ATOM 753 C CA . THR A 1 93 ? -8.942 3.684 -2.789 1.00 97.00 93 THR A CA 1
ATOM 754 C C . THR A 1 93 ? -9.879 3.214 -1.685 1.00 97.00 93 THR A C 1
ATOM 756 O O . THR A 1 93 ? -11.074 3.027 -1.923 1.00 97.00 93 THR A O 1
ATOM 759 N N . PHE A 1 94 ? -9.353 3.069 -0.471 1.00 96.75 94 PHE A N 1
ATOM 760 C CA . PHE A 1 94 ? -10.151 2.893 0.738 1.00 96.75 94 PHE A CA 1
ATOM 761 C C . PHE A 1 94 ? -10.378 4.264 1.393 1.00 96.75 94 PHE A C 1
ATOM 763 O O . PHE A 1 94 ? -9.483 4.818 2.037 1.00 96.75 94 PHE A O 1
ATOM 770 N N . ASN A 1 95 ? -11.580 4.811 1.213 1.00 95.44 95 ASN A N 1
ATOM 771 C CA . ASN A 1 95 ? -11.924 6.173 1.633 1.00 95.44 95 ASN A CA 1
ATOM 772 C C . ASN A 1 95 ? -11.930 6.314 3.164 1.00 95.44 95 ASN A C 1
ATOM 774 O O . ASN A 1 95 ? -12.595 5.546 3.851 1.00 95.44 95 ASN A O 1
ATOM 778 N N . ALA A 1 96 ? -11.264 7.307 3.735 1.00 94.06 96 ALA A N 1
ATOM 779 C CA . ALA A 1 96 ? -11.153 7.496 5.184 1.00 94.06 96 ALA A CA 1
ATOM 780 C C . ALA A 1 96 ? -10.468 6.333 5.944 1.00 94.06 96 ALA A C 1
ATOM 782 O O . ALA A 1 96 ? -10.461 6.319 7.176 1.00 94.06 96 ALA A O 1
ATOM 783 N N . LEU A 1 97 ? -9.866 5.345 5.262 1.00 94.31 97 LEU A N 1
ATOM 784 C CA . LEU A 1 97 ? -9.136 4.274 5.954 1.00 94.31 97 LEU A CA 1
ATOM 785 C C . LEU A 1 97 ? -7.875 4.807 6.651 1.00 94.31 97 LEU A C 1
ATOM 787 O O . LEU A 1 97 ? -7.481 4.250 7.672 1.00 94.31 97 LEU A O 1
ATOM 791 N N . GLY A 1 98 ? -7.270 5.890 6.153 1.00 91.44 98 GLY A N 1
ATOM 792 C CA . GLY A 1 98 ? -6.155 6.562 6.822 1.00 91.44 98 GLY A CA 1
ATOM 793 C C . GLY A 1 98 ? -6.539 7.057 8.218 1.00 91.44 98 GLY A C 1
ATOM 794 O O . GLY A 1 98 ? -5.792 6.834 9.166 1.00 91.44 98 GLY A O 1
ATOM 795 N N . TYR A 1 99 ? -7.746 7.611 8.369 1.00 90.12 99 TYR A N 1
ATOM 796 C CA . TYR A 1 99 ? -8.309 7.994 9.671 1.00 90.12 99 TYR A CA 1
ATOM 797 C C . TYR A 1 99 ? -8.481 6.782 10.595 1.00 90.12 99 TYR A C 1
ATOM 799 O O . TYR A 1 99 ? -8.041 6.769 11.745 1.00 90.12 99 TYR A O 1
ATOM 807 N N . VAL A 1 100 ? -9.105 5.719 10.075 1.00 90.62 100 VAL A N 1
ATOM 808 C CA . VAL A 1 100 ? -9.363 4.494 10.846 1.00 90.62 100 VAL A CA 1
ATOM 809 C C . VAL A 1 100 ? -8.059 3.842 11.293 1.00 90.62 100 VAL A C 1
ATOM 811 O O . VAL A 1 100 ? -7.993 3.338 12.411 1.00 90.62 100 VAL A O 1
ATOM 814 N N . GLN A 1 101 ? -7.031 3.849 10.444 1.00 90.62 101 GLN A N 1
ATOM 815 C CA . GLN A 1 101 ? -5.717 3.313 10.773 1.00 90.62 101 GLN A CA 1
ATOM 816 C C . GLN A 1 101 ? -5.022 4.139 11.861 1.00 90.62 101 GLN A C 1
ATOM 818 O O . GLN A 1 101 ? -4.498 3.533 12.796 1.00 90.62 101 GLN A O 1
ATOM 823 N N . ALA A 1 102 ? -5.070 5.473 11.779 1.00 87.00 102 ALA A N 1
ATOM 824 C CA . ALA A 1 102 ? -4.437 6.360 12.754 1.00 87.00 102 ALA A CA 1
ATOM 825 C C . ALA A 1 102 ? -5.071 6.199 14.146 1.00 87.00 102 ALA A C 1
ATOM 827 O O . ALA A 1 102 ? -4.384 6.134 15.157 1.00 87.00 102 ALA A O 1
ATOM 828 N N . ALA A 1 103 ? -6.385 5.966 14.205 1.00 86.44 103 ALA A N 1
ATOM 829 C CA . ALA A 1 103 ? -7.093 5.675 15.452 1.00 86.44 103 ALA A CA 1
ATOM 830 C C . ALA A 1 103 ? -6.743 4.307 16.093 1.00 86.44 103 ALA A C 1
ATOM 832 O O . ALA A 1 103 ? -7.330 3.941 17.118 1.00 86.44 103 ALA A O 1
ATOM 833 N N . LYS A 1 104 ? -5.848 3.508 15.490 1.00 87.62 104 LYS A N 1
ATOM 834 C CA . LYS A 1 104 ? -5.393 2.193 15.981 1.00 87.62 104 LYS A CA 1
ATOM 835 C C . LYS A 1 104 ? -3.877 2.197 16.193 1.00 87.62 104 LYS A C 1
ATOM 837 O O . LYS A 1 104 ? -3.142 1.516 15.481 1.00 87.62 104 LYS A O 1
ATOM 842 N N . GLN A 1 105 ? -3.429 2.925 17.213 1.00 76.31 105 GLN A N 1
ATOM 843 C CA . GLN A 1 105 ? -2.008 3.096 17.553 1.00 76.31 105 GLN A CA 1
ATOM 844 C C . GLN A 1 105 ? -1.270 1.770 17.818 1.00 76.31 105 GLN A C 1
ATOM 846 O O . GLN A 1 105 ? -0.150 1.587 17.356 1.00 76.31 105 GLN A O 1
ATOM 851 N N . ASP A 1 106 ? -1.928 0.787 18.444 1.00 82.50 106 ASP A N 1
ATOM 852 C CA . ASP A 1 106 ? -1.341 -0.537 18.727 1.00 82.50 106 ASP A CA 1
ATOM 853 C C . ASP A 1 106 ? -1.420 -1.530 17.545 1.00 82.50 106 ASP A C 1
ATOM 855 O O . ASP A 1 106 ? -1.310 -2.751 17.722 1.00 82.50 106 ASP A O 1
ATOM 859 N N . ARG A 1 107 ? -1.661 -1.047 16.322 1.00 85.31 107 ARG A N 1
ATOM 860 C CA . ARG A 1 107 ? -1.766 -1.874 15.112 1.00 85.31 107 ARG A CA 1
ATOM 861 C C . ARG A 1 107 ? -0.441 -2.561 14.788 1.00 85.31 107 ARG A C 1
ATOM 863 O O . ARG A 1 107 ? 0.604 -1.928 14.702 1.00 85.31 107 ARG A O 1
ATOM 870 N N . LYS A 1 108 ? -0.517 -3.857 14.487 1.00 87.00 108 LYS A N 1
ATOM 871 C CA . LYS A 1 108 ? 0.635 -4.675 14.091 1.00 87.00 108 LYS A CA 1
ATOM 872 C C . LYS A 1 108 ? 0.586 -5.132 12.643 1.00 87.00 108 LYS A C 1
ATOM 874 O O . LYS A 1 108 ? 1.603 -5.131 11.959 1.00 87.00 108 LYS A O 1
ATOM 879 N N . PHE A 1 109 ? -0.594 -5.535 12.179 1.00 91.38 109 PHE A N 1
ATOM 880 C CA . PHE A 1 109 ? -0.774 -6.064 10.831 1.00 91.38 109 PHE A CA 1
ATOM 881 C C . PHE A 1 109 ? -1.958 -5.399 10.151 1.00 91.38 109 PHE A C 1
ATOM 883 O O . PHE A 1 109 ? -2.939 -5.009 10.787 1.00 91.38 109 PHE A O 1
ATOM 890 N N . SER A 1 110 ? -1.866 -5.249 8.838 1.00 95.12 110 SER A N 1
ATOM 891 C CA . SER A 1 110 ? -2.929 -4.681 8.018 1.00 95.12 110 SER A CA 1
ATOM 892 C C . SER A 1 110 ? -2.906 -5.331 6.645 1.00 95.12 110 SER A C 1
ATOM 894 O O . SER A 1 110 ? -1.840 -5.705 6.159 1.00 95.12 110 SER A O 1
ATOM 896 N N . THR A 1 111 ? -4.077 -5.525 6.050 1.00 96.56 111 THR A N 1
ATOM 897 C CA . THR A 1 111 ? -4.227 -6.088 4.704 1.00 96.56 111 THR A CA 1
ATOM 898 C C . THR A 1 111 ? -5.609 -5.752 4.143 1.00 96.56 111 THR A C 1
ATOM 900 O O . THR A 1 111 ? -6.423 -5.121 4.820 1.00 96.56 111 THR A O 1
ATOM 903 N N . CYS A 1 112 ? -5.902 -6.194 2.926 1.00 97.62 112 CYS A N 1
ATOM 904 C CA . CYS A 1 112 ? -7.229 -6.101 2.337 1.00 97.62 112 CYS A CA 1
ATOM 905 C C . CYS A 1 112 ? -7.616 -7.380 1.596 1.00 97.62 112 CYS A C 1
ATOM 907 O O . CYS A 1 112 ? -6.776 -8.230 1.295 1.00 97.62 112 CYS A O 1
ATOM 909 N N . ALA A 1 113 ? -8.914 -7.520 1.334 1.00 96.69 113 ALA A N 1
ATOM 910 C CA . ALA A 1 113 ? -9.419 -8.571 0.466 1.00 96.69 113 ALA A CA 1
ATOM 911 C C . ALA A 1 113 ? -8.855 -8.410 -0.961 1.00 96.69 113 ALA A C 1
ATOM 913 O O . ALA A 1 113 ? -8.698 -7.272 -1.410 1.00 96.69 113 ALA A O 1
ATOM 914 N N . PRO A 1 114 ? -8.603 -9.505 -1.707 1.00 95.56 114 PRO A N 1
ATOM 915 C CA . PRO A 1 114 ? -8.124 -9.431 -3.091 1.00 95.56 114 PRO A CA 1
ATOM 916 C C . PRO A 1 114 ? -9.020 -8.607 -4.027 1.00 95.56 114 PRO A C 1
ATOM 918 O O . PRO A 1 114 ? -8.532 -7.960 -4.948 1.00 95.56 114 PRO A O 1
ATOM 921 N N . ASP A 1 115 ? -10.328 -8.598 -3.767 1.00 94.50 115 ASP A N 1
ATOM 922 C CA . ASP A 1 115 ? -11.328 -7.810 -4.496 1.00 94.50 115 ASP A CA 1
ATOM 923 C C . ASP A 1 115 ? -11.526 -6.389 -3.933 1.00 94.50 115 ASP A C 1
ATOM 925 O O . ASP A 1 115 ? -12.403 -5.657 -4.387 1.00 94.50 115 ASP A O 1
ATOM 929 N N . MET A 1 116 ? -10.730 -6.005 -2.929 1.00 94.50 116 MET A N 1
ATOM 930 C CA . MET A 1 116 ? -10.786 -4.730 -2.210 1.00 94.50 116 MET A CA 1
ATOM 931 C C . MET A 1 116 ? -12.136 -4.447 -1.526 1.00 94.50 116 MET A C 1
ATOM 933 O O . MET A 1 116 ? -12.425 -3.307 -1.172 1.00 94.50 116 MET A O 1
ATOM 937 N N . SER A 1 117 ? -12.968 -5.466 -1.290 1.00 95.25 117 SER A N 1
ATOM 938 C CA . SER A 1 117 ? -14.290 -5.288 -0.667 1.00 95.25 117 SER A CA 1
ATOM 939 C C . SER A 1 117 ? -14.241 -4.897 0.815 1.00 95.25 117 SER A C 1
ATOM 941 O O . SER A 1 117 ? -15.232 -4.385 1.349 1.00 95.25 117 SER A O 1
ATOM 943 N N . TYR A 1 118 ? -13.111 -5.145 1.481 1.00 96.69 118 TYR A N 1
ATOM 944 C CA . TYR A 1 118 ? -12.824 -4.722 2.847 1.00 96.69 118 TYR A CA 1
ATOM 945 C C . TYR A 1 118 ? -11.309 -4.643 3.099 1.00 96.69 118 TYR A C 1
ATOM 947 O O . TYR A 1 118 ? -10.507 -5.277 2.406 1.00 96.69 118 TYR A O 1
ATOM 955 N N . ALA A 1 119 ? -10.928 -3.907 4.140 1.00 97.31 119 ALA A N 1
ATOM 956 C CA . ALA A 1 119 ? -9.597 -3.923 4.737 1.00 97.31 119 ALA A CA 1
ATOM 957 C C . ALA A 1 119 ? -9.668 -4.487 6.162 1.00 97.31 119 ALA A C 1
ATOM 959 O O . ALA A 1 119 ? -10.680 -4.347 6.846 1.00 97.31 119 ALA A O 1
ATOM 960 N N . ALA A 1 120 ?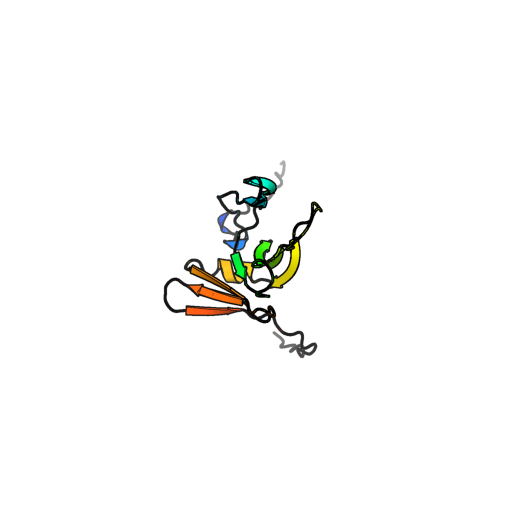 -8.602 -5.138 6.615 1.00 96.44 120 ALA A N 1
ATOM 961 C CA . ALA A 1 120 ? -8.498 -5.683 7.961 1.00 96.44 120 ALA A CA 1
ATOM 962 C C . ALA A 1 120 ? -7.280 -5.090 8.670 1.00 96.44 120 ALA A C 1
ATOM 964 O O . ALA A 1 120 ? -6.174 -5.107 8.129 1.00 96.44 120 ALA A O 1
ATOM 965 N N . LEU A 1 121 ? -7.484 -4.593 9.888 1.00 95.00 121 LEU A N 1
ATOM 966 C CA . LEU A 1 121 ? -6.439 -4.077 10.770 1.00 95.00 121 LEU A CA 1
ATOM 967 C C . LEU A 1 121 ? -6.410 -4.942 12.030 1.00 95.00 121 LEU A C 1
ATOM 969 O O . LEU A 1 121 ? -7.453 -5.191 12.629 1.00 95.00 121 LEU A O 1
ATOM 973 N N . CYS A 1 122 ? -5.234 -5.402 12.438 1.00 93.69 122 CYS A N 1
ATOM 974 C CA . CYS A 1 122 ? -5.053 -6.235 13.622 1.00 93.69 122 CYS A CA 1
ATOM 975 C C . CYS A 1 122 ? -4.125 -5.528 14.609 1.00 93.69 122 CYS A C 1
ATOM 977 O O . CYS A 1 122 ? -3.061 -5.040 14.210 1.00 93.69 122 CYS A O 1
ATOM 979 N N . ASP A 1 123 ? -4.530 -5.464 15.876 1.00 90.25 123 ASP A N 1
ATOM 980 C CA . ASP A 1 123 ? -3.722 -4.886 16.950 1.00 90.25 123 ASP A CA 1
ATOM 981 C C . ASP A 1 123 ? -2.801 -5.916 17.624 1.00 90.25 123 ASP A C 1
ATOM 983 O O . ASP A 1 123 ? -2.858 -7.119 17.367 1.00 90.25 123 ASP A O 1
ATOM 987 N N . CYS A 1 124 ? -1.899 -5.436 18.479 1.00 83.94 124 CYS A N 1
ATOM 988 C CA . CYS A 1 124 ? -0.971 -6.272 19.241 1.00 83.94 124 CYS A CA 1
ATOM 989 C C . CYS A 1 124 ? -1.650 -7.133 20.319 1.00 83.94 124 CYS A C 1
ATOM 991 O O . CYS A 1 124 ? -0.966 -7.909 20.990 1.00 83.94 124 CYS A O 1
ATOM 993 N N . THR A 1 125 ? -2.964 -6.996 20.509 1.00 81.88 125 THR A N 1
ATOM 994 C CA . THR A 1 125 ? -3.725 -7.743 21.505 1.00 81.88 125 THR A CA 1
ATOM 995 C C . THR A 1 125 ? -4.432 -8.926 20.841 1.00 81.88 125 THR A C 1
ATOM 997 O O . THR A 1 125 ? -3.794 -9.942 20.566 1.00 81.88 125 THR A O 1
ATOM 1000 N N . ARG A 1 126 ? -5.746 -8.844 20.618 1.00 82.00 126 ARG A N 1
ATOM 1001 C CA . ARG A 1 126 ? -6.584 -9.897 20.027 1.00 82.00 126 ARG A CA 1
ATOM 1002 C C . ARG A 1 126 ? -7.728 -9.337 19.173 1.00 82.00 126 ARG A C 1
ATOM 1004 O O . ARG A 1 126 ? -8.654 -10.088 18.867 1.00 82.00 126 ARG A O 1
ATOM 1011 N N . HIS A 1 127 ? -7.701 -8.055 18.797 1.00 91.00 127 HIS A N 1
ATOM 1012 C CA . HIS A 1 127 ? -8.777 -7.476 17.991 1.00 91.00 127 HIS A CA 1
ATOM 1013 C C . HIS A 1 127 ? -8.399 -7.414 16.517 1.00 91.00 127 HIS A C 1
ATOM 1015 O O . HIS A 1 127 ? -7.311 -6.973 16.142 1.00 91.00 127 HIS A O 1
ATOM 1021 N N . VAL A 1 128 ? -9.356 -7.815 15.684 1.00 93.06 128 VAL A N 1
ATOM 1022 C CA . VAL A 1 128 ? -9.329 -7.587 14.243 1.00 93.06 128 VAL A CA 1
ATOM 1023 C C . VAL A 1 128 ? -10.477 -6.646 13.912 1.00 93.06 128 VAL A C 1
ATOM 1025 O O . VAL A 1 128 ? -11.641 -6.955 14.161 1.00 93.06 128 VAL A O 1
ATOM 1028 N N . TYR A 1 129 ? -10.138 -5.495 13.353 1.00 94.19 129 TYR A N 1
ATOM 1029 C CA . TYR A 1 129 ? -11.081 -4.507 12.857 1.00 94.19 129 TYR A CA 1
ATOM 1030 C C . TYR A 1 129 ? -11.268 -4.735 11.363 1.00 94.19 129 TYR A C 1
ATOM 1032 O O . TYR A 1 129 ? -10.289 -4.781 10.618 1.00 94.19 129 TYR A O 1
ATOM 1040 N N . VAL A 1 130 ? -12.518 -4.866 10.925 1.00 96.00 130 VAL A N 1
ATOM 1041 C CA . VAL A 1 130 ? -12.865 -4.960 9.505 1.00 96.00 130 VAL A CA 1
ATOM 1042 C C . VAL A 1 130 ? -13.435 -3.619 9.072 1.00 96.00 130 VAL A C 1
ATOM 1044 O O . VAL A 1 130 ? -14.462 -3.174 9.580 1.00 96.00 130 VAL A O 1
ATOM 1047 N N . TYR A 1 131 ? -12.743 -2.974 8.145 1.00 96.06 131 TYR A N 1
ATOM 1048 C CA . TYR A 1 131 ? -13.177 -1.757 7.485 1.00 96.06 131 TYR A CA 1
ATOM 1049 C C . TYR A 1 131 ? -13.840 -2.118 6.155 1.00 96.06 131 TYR A C 1
ATOM 1051 O O . TYR A 1 131 ? -13.259 -2.843 5.350 1.00 96.06 131 TYR A O 1
ATOM 1059 N N . GLN A 1 132 ? -15.027 -1.579 5.896 1.00 95.50 132 GLN A N 1
ATOM 1060 C CA . GLN A 1 132 ? -15.728 -1.746 4.629 1.00 95.50 132 GLN A CA 1
ATOM 1061 C C . GLN A 1 132 ? -16.372 -0.423 4.219 1.00 95.50 132 GLN A C 1
ATOM 1063 O O . GLN A 1 132 ? -17.051 0.220 5.020 1.00 95.50 132 GLN A O 1
ATOM 1068 N N . GLN A 1 133 ? -16.169 -0.029 2.962 1.00 91.12 133 GLN A N 1
ATOM 1069 C CA . GLN A 1 133 ? -16.837 1.139 2.393 1.00 91.12 133 GLN A CA 1
ATOM 1070 C C . GLN A 1 133 ? -18.334 0.854 2.227 1.00 91.12 133 GLN A C 1
ATOM 1072 O O . GLN A 1 133 ? -18.699 -0.265 1.844 1.00 91.12 133 GLN A O 1
ATOM 1077 N N . PRO A 1 134 ? -19.214 1.846 2.457 1.00 88.19 134 PRO A N 1
ATOM 1078 C CA . PRO A 1 134 ? -20.618 1.719 2.104 1.00 88.19 134 PRO A CA 1
ATOM 1079 C C . PRO A 1 134 ? -20.738 1.354 0.624 1.00 88.19 134 PRO A C 1
ATOM 1081 O O . PRO A 1 134 ? -20.232 2.068 -0.244 1.00 88.19 134 PRO A O 1
ATOM 1084 N N . LYS A 1 135 ? -21.415 0.245 0.321 1.00 80.56 135 LYS A N 1
ATOM 1085 C CA . LYS A 1 135 ? -21.866 -0.010 -1.048 1.00 80.56 135 LYS A CA 1
ATOM 1086 C C . LYS A 1 135 ? -22.940 1.031 -1.326 1.00 80.56 135 LYS A C 1
ATOM 1088 O O . LYS A 1 135 ? -23.825 1.213 -0.496 1.00 80.56 135 LYS A O 1
ATOM 1093 N N . GLY A 1 136 ? -22.796 1.774 -2.418 1.00 57.97 136 GLY A N 1
ATOM 1094 C CA . GLY A 1 136 ? -23.701 2.862 -2.763 1.00 57.97 136 GLY A CA 1
ATOM 1095 C C . GLY A 1 136 ? -25.114 2.357 -3.031 1.00 57.97 136 GLY A C 1
ATOM 1096 O O . GLY A 1 136 ? -25.504 2.222 -4.183 1.00 57.97 136 GLY A O 1
ATOM 1097 N N . ASP A 1 137 ? -25.893 2.124 -1.981 1.00 50.53 137 ASP A N 1
ATOM 1098 C CA . ASP A 1 137 ? -27.338 2.109 -2.081 1.00 50.53 137 ASP A CA 1
ATOM 1099 C C . ASP A 1 137 ? -27.770 3.571 -2.106 1.00 50.53 137 ASP A C 1
ATOM 1101 O O . ASP A 1 137 ? -27.832 4.263 -1.086 1.00 50.53 137 ASP A O 1
ATOM 1105 N N . ALA A 1 138 ? -28.030 4.064 -3.315 1.00 49.59 138 ALA A N 1
ATOM 1106 C CA . ALA A 1 138 ? -28.701 5.329 -3.561 1.00 49.59 138 ALA A CA 1
ATOM 1107 C C . ALA A 1 138 ? -30.157 5.260 -3.061 1.00 49.59 138 ALA A C 1
ATOM 1109 O O . ALA A 1 138 ? -31.087 5.266 -3.858 1.00 49.59 138 ALA A O 1
ATOM 1110 N N . ASN A 1 139 ? -30.362 5.134 -1.747 1.00 45.53 139 ASN A N 1
ATOM 1111 C CA . ASN A 1 139 ? -31.621 5.435 -1.074 1.00 45.53 139 ASN A CA 1
ATOM 1112 C C . ASN A 1 139 ? -31.441 5.447 0.456 1.00 45.53 139 ASN A C 1
ATOM 1114 O O . ASN A 1 139 ? -31.929 4.572 1.167 1.00 45.53 139 ASN A O 1
ATOM 1118 N N . MET A 1 140 ? -30.769 6.467 0.994 1.00 40.69 140 MET A N 1
ATOM 1119 C CA . MET A 1 140 ? -31.073 6.868 2.370 1.00 40.69 140 MET A CA 1
ATOM 1120 C C . MET A 1 140 ? -32.289 7.801 2.335 1.00 40.69 140 MET A C 1
ATOM 1122 O O . MET A 1 140 ? -32.182 8.894 1.771 1.00 40.69 140 MET A O 1
ATOM 1126 N N . PRO A 1 141 ? -33.442 7.433 2.926 1.00 41.91 141 PRO A N 1
ATOM 1127 C CA . PRO A 1 141 ? -34.491 8.405 3.169 1.00 41.91 141 PRO A CA 1
ATOM 1128 C C . PRO A 1 141 ? -33.940 9.450 4.142 1.00 41.91 141 PRO A C 1
ATOM 1130 O O . PRO A 1 141 ? -33.531 9.130 5.258 1.00 41.91 141 PRO A O 1
ATOM 1133 N N . VAL A 1 142 ? -33.910 10.708 3.700 1.00 43.78 142 VAL A N 1
ATOM 1134 C CA . VAL A 1 142 ? -33.595 11.857 4.551 1.00 43.78 142 VAL A CA 1
ATOM 1135 C C . VAL A 1 142 ? -34.649 11.909 5.649 1.00 43.78 142 VAL A C 1
ATOM 1137 O O . VAL A 1 142 ? -35.762 12.393 5.436 1.00 43.78 142 VAL A O 1
ATOM 1140 N N . ASN A 1 143 ? -34.312 11.400 6.830 1.00 40.47 143 ASN A N 1
ATOM 1141 C CA . ASN A 1 143 ? -35.150 11.580 7.998 1.00 40.47 143 ASN A CA 1
ATOM 1142 C C . ASN A 1 143 ? -34.921 13.011 8.495 1.00 40.47 143 ASN A C 1
ATOM 1144 O O . ASN A 1 143 ? -33.950 13.303 9.190 1.00 40.47 143 ASN A O 1
ATOM 1148 N N . LYS A 1 144 ? -35.789 13.936 8.069 1.00 47.75 144 LYS A N 1
ATOM 1149 C CA . LYS A 1 144 ? -35.897 15.255 8.695 1.00 47.75 144 LYS A CA 1
ATOM 1150 C C . LYS A 1 144 ? -36.537 15.064 10.068 1.00 47.75 144 LYS A C 1
ATOM 1152 O O . LYS A 1 144 ? -37.750 15.177 10.203 1.00 47.75 144 LYS A O 1
ATOM 1157 N N . SER A 1 145 ? -35.731 14.770 11.079 1.00 39.88 145 SER A N 1
ATOM 1158 C CA . SER A 1 145 ? -36.138 14.946 12.469 1.00 39.88 145 SER A CA 1
ATOM 1159 C C . SER A 1 145 ? -35.727 16.340 12.924 1.00 39.88 145 SER A C 1
ATOM 1161 O O . SER A 1 145 ? -34.553 16.634 13.128 1.00 39.88 145 SER A O 1
ATOM 1163 N N . SER A 1 146 ? -36.747 17.184 13.010 1.00 40.25 146 SER A N 1
ATOM 1164 C CA . SER A 1 146 ? -36.806 18.471 13.687 1.00 40.25 146 SER A CA 1
ATOM 1165 C C . SER A 1 146 ? -36.214 18.417 15.094 1.00 40.25 146 SER A C 1
ATOM 1167 O O . SER A 1 146 ? -36.647 17.582 15.885 1.00 40.25 146 SER A O 1
ATOM 1169 N N . LEU A 1 147 ? -35.332 19.372 15.393 1.00 37.66 147 LEU A N 1
ATOM 1170 C CA . LEU A 1 147 ? -35.279 20.151 16.633 1.00 37.66 147 LEU A CA 1
ATOM 1171 C C . LEU A 1 147 ? -34.797 21.563 16.279 1.00 37.66 147 LEU A C 1
ATOM 1173 O O . LEU A 1 147 ? -33.834 21.660 15.486 1.00 37.66 147 LEU A O 1
#

Secondary structure (DSSP, 8-state):
-------------GGGS-TTTSPPSS-EEEEEE-TTT--EEEEEEEET--EEEEE-S-TTSPPEEEEEETTEEEEEEE-SS--SS--EEEEEEETTHHHHHHT-TTEEEEEE-TTSS-EEEEESSS-EEEE-PPP--S---------

Organism: NCBI:txid174260

Foldseek 3Di:
DDDDDPPPPPPPDPVVDALLNDFDPDWDKDFDADPVVRDGPDIDICGRWDWDAWECLDPVFDTWTWTDDRQKIWTWGADPDDPDPCRIDTDDIDGSVSVVSSVQPQWDHKYAHSVRQWIWTDGPPGDIDIGGDDDDPVDDDPPPDDD

Sequence (147 aa):
MVEQSRERKMSFSNQEFEECDAFPEDIEYIFRLDVKNGEVTHKVCLASHQWIFNASLDPSLPPAFCIRHDVDALLWQPKAHSNSDANWTHIGTFNALGYVQAAKQDRKFSTCAPDMSYAALCDCTRHVYVYQQPKGDANMPVNKSSL

Radius of gyration: 21.17 Å; chains: 1; bounding box: 60×72×41 Å

pLDDT: mean 80.33, std 18.42, range [35.25, 97.62]